Protein AF-A0A4Y7L4M3-F1 (afdb_monomer_lite)

Secondary structure (DSSP, 8-state):
-BHHHHHHS-GGG-SPTTS-EEEE-S-S--GGGGSTTEEEESSHHHH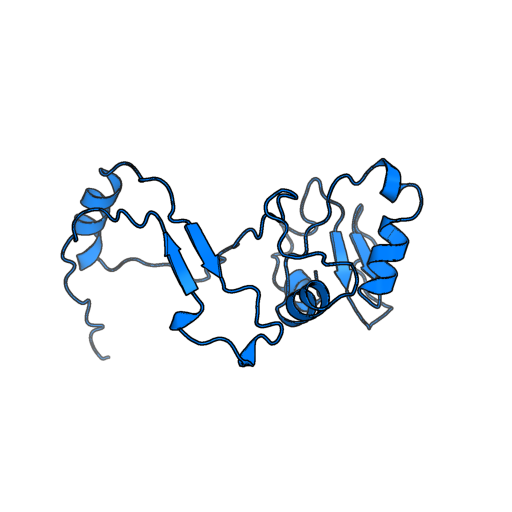HHHHHSTTHHHH-S-------HHHHHHHHTSTT--SS-TTTT---------SS----HHHHHHHHHHHTSPPPPPPEEEE-TT---GGG--GGGEEEES--PPPP---PPPPPPP-

InterPro domains:
  IPR001796 Dihydrofolate reductase domain [PF00186] (1-77)
  IPR001796 Dihydrofolate reductase domain [PS51330] (1-149)
  IPR001796 Dihydrofolate reductase domain [cd00209] (1-85)
  IPR023451 Thymidylate synthase/dCMP hydroxymethylase domain [PF00303] (95-159)
  IPR024072 Dihydrofolate reductase-like domain superfamily [G3DSA:3.40.430.10] (1-94)
  IPR024072 Dihydrofolate reductase-like domain superfamily [SSF53597] (1-87)
  IPR036926 Thymidylate synthase/dCMP hydroxymethylase superfamily [G3DSA:3.30.572.10] (95-163)
  IPR036926 Thymidylate synthase/dCMP hydroxymethylase superfamily [SSF55831] (95-159)
  IPR045097 Thymidylate synthase/dCMP hydroxymethylase [PTHR11548] (96-159)

Sequence (163 aa):
MDRKTWESIPTEYRPLPGRLNVVLTRSGSFDIATAENVISCSSMSSALELLAASPYCLSIEKFCVIGGGQVLRKALNAPGCDAILPNISFLVILSMLFGDAHVYKTHVRPLQKQFQKLPRPFPTLKISSEKKDIDSFVATDFKLMDYDPRRKIEMKMAVFPEH

Radius of gyration: 21.1 Å; chains: 1; bounding box: 59×42×47 Å

Organism: Papaver somniferum (NCBI:txid3469)

Structure (mmCIF, N/CA/C/O backbone):
data_AF-A0A4Y7L4M3-F1
#
_entry.id   AF-A0A4Y7L4M3-F1
#
loop_
_atom_site.group_PDB
_atom_site.id
_atom_site.type_symbol
_atom_site.label_atom_id
_atom_site.label_alt_id
_atom_site.label_comp_id
_atom_site.label_asym_id
_atom_site.label_entity_id
_atom_site.label_seq_id
_atom_site.pdbx_PDB_ins_code
_atom_site.Cartn_x
_atom_site.Cartn_y
_atom_site.Cartn_z
_atom_site.occupancy
_atom_site.B_iso_or_equiv
_atom_site.auth_seq_id
_atom_site.auth_comp_id
_atom_site.auth_asym_id
_atom_site.auth_atom_id
_atom_site.pdbx_PDB_model_num
ATOM 1 N N . MET A 1 1 ? 8.952 4.608 -9.891 1.00 83.94 1 MET A N 1
ATOM 2 C CA . MET A 1 1 ? 7.506 4.931 -9.968 1.00 83.94 1 MET A CA 1
ATOM 3 C C . MET A 1 1 ? 7.157 5.395 -11.376 1.00 83.94 1 MET A C 1
ATOM 5 O O . MET A 1 1 ? 8.080 5.776 -12.082 1.00 83.94 1 MET A O 1
ATOM 9 N N . ASP A 1 2 ? 5.897 5.368 -11.821 1.00 87.50 2 ASP A N 1
ATOM 10 C CA . ASP A 1 2 ? 5.524 6.042 -13.082 1.00 87.50 2 ASP A CA 1
ATOM 11 C C . ASP A 1 2 ? 5.333 7.558 -12.916 1.00 87.50 2 ASP A C 1
ATOM 13 O O . ASP A 1 2 ? 5.237 8.079 -11.804 1.00 87.50 2 ASP A O 1
ATOM 17 N N . ARG A 1 3 ? 5.278 8.261 -14.054 1.00 86.50 3 ARG A N 1
ATOM 18 C CA . ARG A 1 3 ? 5.000 9.701 -14.142 1.00 86.50 3 ARG A CA 1
ATOM 19 C C . ARG A 1 3 ? 3.737 10.119 -13.382 1.00 86.50 3 ARG A C 1
ATOM 21 O O . ARG A 1 3 ? 3.766 11.138 -12.706 1.00 86.50 3 ARG A O 1
ATOM 28 N N . LYS A 1 4 ? 2.641 9.359 -13.479 1.00 85.88 4 LYS A N 1
ATOM 29 C CA . LYS A 1 4 ? 1.364 9.735 -12.849 1.00 85.88 4 LYS A CA 1
ATOM 30 C C . LYS A 1 4 ? 1.473 9.669 -11.329 1.00 85.88 4 LYS A C 1
ATOM 32 O O . LYS A 1 4 ? 1.020 10.574 -10.640 1.00 85.88 4 LYS A O 1
ATOM 37 N N . THR A 1 5 ? 2.114 8.622 -10.812 1.00 85.69 5 THR A N 1
ATOM 38 C CA . THR A 1 5 ? 2.443 8.498 -9.393 1.00 85.69 5 THR A CA 1
ATOM 39 C C . THR A 1 5 ? 3.346 9.643 -8.951 1.00 85.69 5 THR A C 1
ATOM 41 O O . THR A 1 5 ? 3.057 10.266 -7.937 1.00 85.69 5 THR A O 1
ATOM 44 N N . TRP A 1 6 ? 4.375 9.990 -9.724 1.00 86.06 6 TRP A N 1
ATOM 45 C CA . TRP A 1 6 ? 5.219 11.148 -9.424 1.00 86.06 6 TRP A CA 1
ATOM 46 C C . TRP A 1 6 ? 4.426 12.463 -9.363 1.00 86.06 6 TRP A C 1
ATOM 48 O O . TRP A 1 6 ? 4.544 13.207 -8.396 1.00 86.06 6 TRP A O 1
ATOM 58 N N . GLU A 1 7 ? 3.591 12.744 -10.364 1.00 86.19 7 GLU A N 1
ATOM 59 C CA . GLU A 1 7 ? 2.781 13.968 -10.436 1.00 86.19 7 GLU A CA 1
ATOM 60 C C . GLU A 1 7 ? 1.723 14.047 -9.324 1.00 86.19 7 GLU A C 1
ATOM 62 O O . GLU A 1 7 ? 1.357 15.149 -8.922 1.00 86.19 7 GLU A O 1
ATOM 67 N N . SER A 1 8 ? 1.277 12.904 -8.788 1.00 83.75 8 SER A N 1
ATOM 68 C CA . SER A 1 8 ? 0.348 12.851 -7.650 1.00 83.75 8 SER A CA 1
ATOM 69 C C . SER A 1 8 ? 0.975 13.232 -6.304 1.00 83.75 8 SER A C 1
ATOM 71 O O . SER A 1 8 ? 0.246 13.538 -5.362 1.00 83.75 8 SER A O 1
ATOM 73 N N . ILE A 1 9 ? 2.309 13.226 -6.192 1.00 82.25 9 ILE A N 1
ATOM 74 C CA . ILE A 1 9 ? 3.004 13.640 -4.968 1.00 82.25 9 ILE A CA 1
ATOM 75 C C . ILE A 1 9 ? 3.008 15.181 -4.914 1.00 82.25 9 ILE A C 1
ATOM 77 O O . ILE A 1 9 ? 3.423 15.821 -5.890 1.00 82.25 9 ILE A O 1
ATOM 81 N N . PRO A 1 10 ? 2.593 15.816 -3.802 1.00 83.25 10 PRO A N 1
ATOM 82 C CA . PRO A 1 10 ? 2.674 17.270 -3.662 1.00 83.25 10 PRO A CA 1
ATOM 83 C C . PRO A 1 10 ? 4.102 17.783 -3.891 1.00 83.25 10 PRO A C 1
ATOM 85 O O . PRO A 1 10 ? 5.075 17.098 -3.576 1.00 83.25 10 PRO A O 1
ATOM 88 N N . THR A 1 11 ? 4.248 18.976 -4.467 1.00 84.00 11 THR A N 1
ATOM 89 C CA . THR A 1 11 ? 5.560 19.533 -4.854 1.00 84.00 11 THR A CA 1
ATOM 90 C C . THR A 1 11 ? 6.520 19.686 -3.675 1.00 84.00 11 THR A C 1
ATOM 92 O O . THR A 1 11 ? 7.713 19.486 -3.849 1.00 84.00 11 THR A O 1
ATOM 95 N N . GLU A 1 12 ? 6.009 19.962 -2.476 1.00 84.69 12 GLU A N 1
ATOM 96 C CA . GLU A 1 12 ? 6.784 20.058 -1.227 1.00 84.69 12 GLU A CA 1
ATOM 97 C C . GLU A 1 12 ? 7.388 18.726 -0.749 1.00 84.69 12 GLU A C 1
ATOM 99 O O . GLU A 1 12 ? 8.360 18.722 0.002 1.00 84.69 12 GLU A O 1
ATOM 104 N N . TYR A 1 13 ? 6.846 17.593 -1.208 1.00 81.62 13 TYR A N 1
ATOM 105 C CA . TYR A 1 13 ? 7.340 16.248 -0.894 1.00 81.62 13 TYR A CA 1
ATOM 106 C C . TYR A 1 13 ? 8.075 15.600 -2.075 1.00 81.62 13 TYR A C 1
ATOM 108 O O . TYR A 1 13 ? 8.371 14.400 -2.039 1.00 81.62 13 TYR A O 1
ATOM 116 N N . ARG A 1 14 ? 8.349 16.374 -3.134 1.00 85.31 14 ARG A N 1
ATOM 117 C CA . ARG A 1 14 ? 9.139 15.952 -4.292 1.00 85.31 14 ARG A CA 1
ATOM 118 C C . ARG A 1 14 ? 10.520 16.616 -4.272 1.00 85.31 14 ARG A C 1
ATOM 120 O O . ARG A 1 14 ? 10.585 17.837 -4.183 1.00 85.31 14 ARG A O 1
ATOM 127 N N . PRO A 1 15 ? 11.611 15.853 -4.464 1.00 88.81 15 PRO A N 1
ATOM 128 C CA . PRO A 1 15 ? 11.688 14.388 -4.479 1.00 88.81 15 PRO A CA 1
ATOM 129 C C . PRO A 1 15 ? 11.446 13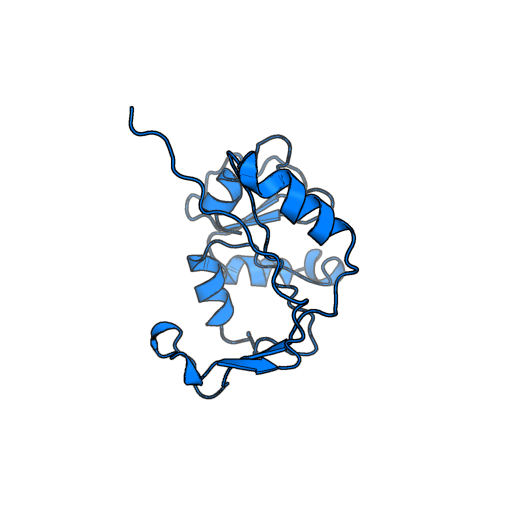.769 -3.097 1.00 88.81 15 PRO A C 1
ATOM 131 O O . PRO A 1 15 ? 11.527 14.446 -2.076 1.00 88.81 15 PRO A O 1
ATOM 134 N N . LEU A 1 16 ? 11.198 12.456 -3.051 1.00 82.75 16 LEU A N 1
ATOM 135 C CA . LEU A 1 16 ? 11.116 11.744 -1.779 1.00 82.75 16 LEU A CA 1
ATOM 136 C C . LEU A 1 16 ? 12.482 11.805 -1.067 1.00 82.75 16 LEU A C 1
ATOM 138 O O . LEU A 1 16 ? 13.451 11.272 -1.616 1.00 82.75 16 LEU A O 1
ATOM 142 N N . PRO A 1 17 ? 12.579 12.395 0.140 1.00 83.88 17 PRO A N 1
ATOM 143 C CA . PRO A 1 17 ? 13.865 12.647 0.783 1.00 83.88 17 PRO A CA 1
ATOM 144 C C . PRO A 1 17 ? 14.567 11.345 1.185 1.00 83.88 17 PRO A C 1
ATOM 146 O O . PRO A 1 17 ? 13.910 10.334 1.476 1.00 83.88 17 PRO A O 1
ATOM 149 N N . GLY A 1 18 ? 15.906 11.388 1.185 1.00 83.06 18 GLY A N 1
ATOM 150 C CA . GLY A 1 18 ? 16.789 10.284 1.585 1.00 83.06 18 GLY A CA 1
ATOM 151 C C . GLY A 1 18 ? 16.790 9.079 0.641 1.00 83.06 18 GLY A C 1
ATOM 152 O O . GLY A 1 18 ? 17.208 7.997 1.040 1.00 83.06 18 GLY A O 1
ATOM 153 N N . ARG A 1 19 ? 16.258 9.225 -0.580 1.00 85.38 19 ARG A N 1
ATOM 154 C CA . ARG A 1 19 ? 16.066 8.129 -1.538 1.00 85.38 19 ARG A CA 1
ATOM 155 C C . ARG A 1 19 ? 16.396 8.576 -2.957 1.00 85.38 19 ARG A C 1
ATOM 157 O O . ARG A 1 19 ? 16.134 9.717 -3.330 1.00 85.38 19 ARG A O 1
ATOM 164 N N . LEU A 1 20 ? 16.875 7.636 -3.770 1.00 86.75 20 LEU A N 1
ATOM 165 C CA . LEU A 1 20 ? 16.952 7.819 -5.215 1.00 86.75 20 LEU A CA 1
ATOM 166 C C . LEU A 1 20 ? 15.553 7.667 -5.828 1.00 86.75 20 LEU A C 1
ATOM 168 O O . LEU A 1 20 ? 14.894 6.636 -5.673 1.00 86.75 20 LEU A O 1
ATOM 172 N N . ASN A 1 21 ? 15.091 8.694 -6.530 1.00 88.62 21 ASN A N 1
ATOM 173 C CA . ASN A 1 21 ? 13.770 8.733 -7.141 1.00 88.62 21 ASN A CA 1
ATOM 174 C C . ASN A 1 21 ? 13.880 8.403 -8.631 1.00 88.62 21 ASN A C 1
ATOM 176 O O . ASN A 1 21 ? 14.256 9.247 -9.437 1.00 88.62 21 ASN A O 1
ATOM 180 N N . VAL A 1 22 ? 13.516 7.176 -9.010 1.00 88.56 22 VAL A N 1
ATOM 181 C CA . VAL A 1 22 ? 13.486 6.760 -10.421 1.00 88.56 22 VAL A CA 1
ATOM 182 C C . VAL A 1 22 ? 12.063 6.873 -10.972 1.00 88.56 22 VAL A C 1
ATOM 184 O O . VAL A 1 22 ? 11.141 6.198 -10.490 1.00 88.56 22 VAL A O 1
ATOM 187 N N . VAL A 1 23 ? 11.876 7.721 -11.984 1.00 89.69 23 VAL A N 1
ATOM 188 C CA . VAL A 1 23 ? 10.587 8.016 -12.623 1.00 89.69 23 VAL A CA 1
ATOM 189 C C . VAL A 1 23 ? 10.551 7.437 -14.036 1.00 89.69 23 VAL A C 1
ATOM 191 O O . VAL A 1 23 ? 11.360 7.779 -14.895 1.00 89.69 23 VAL A O 1
ATOM 194 N N . LEU A 1 24 ? 9.575 6.569 -14.297 1.00 88.38 24 LEU A N 1
ATOM 195 C CA . LEU A 1 24 ? 9.354 5.971 -15.608 1.00 88.38 24 LEU A CA 1
ATOM 196 C C . LEU A 1 24 ? 8.496 6.900 -16.475 1.00 88.38 24 LEU A C 1
ATOM 198 O O . LEU A 1 24 ? 7.323 7.141 -16.166 1.00 88.38 24 LEU A O 1
ATOM 202 N N . THR A 1 25 ? 9.063 7.401 -17.573 1.00 86.38 25 THR A N 1
ATOM 203 C CA . THR A 1 25 ? 8.397 8.308 -18.519 1.00 86.38 25 THR A CA 1
ATOM 204 C C . THR A 1 25 ? 8.861 8.062 -19.952 1.00 86.38 25 THR A C 1
ATOM 206 O O . THR A 1 25 ? 10.040 7.867 -20.212 1.00 86.38 25 THR A O 1
ATOM 209 N N . ARG A 1 26 ? 7.926 8.097 -20.909 1.00 77.75 26 ARG A N 1
ATOM 210 C CA . ARG A 1 26 ? 8.235 7.990 -22.348 1.00 77.75 26 ARG A CA 1
ATOM 211 C C . ARG A 1 26 ? 8.637 9.326 -22.974 1.00 77.75 26 ARG A C 1
ATOM 213 O O . ARG A 1 26 ? 9.252 9.340 -24.032 1.00 77.75 26 ARG A O 1
ATOM 220 N N . SER A 1 27 ? 8.272 10.437 -22.339 1.00 70.56 27 SER A N 1
ATOM 221 C CA . SER A 1 27 ? 8.670 11.777 -22.764 1.00 70.56 27 SE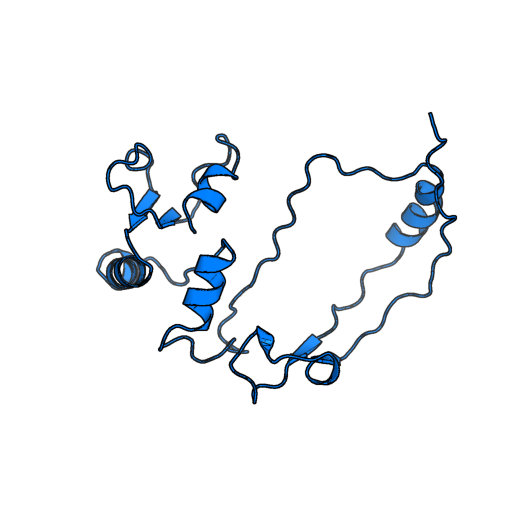R A CA 1
ATOM 222 C C . SER A 1 27 ? 10.088 12.027 -22.254 1.00 70.56 27 SER A C 1
ATOM 224 O O . SER A 1 27 ? 10.270 12.188 -21.049 1.00 70.56 27 SER A O 1
ATOM 226 N N . GLY A 1 28 ? 11.074 12.002 -23.157 1.00 56.12 28 GLY A N 1
ATOM 227 C CA . GLY A 1 28 ? 12.496 12.205 -22.839 1.00 56.12 28 GLY A CA 1
ATOM 228 C C . GLY A 1 28 ? 12.850 13.632 -22.403 1.00 56.12 28 GLY A C 1
ATOM 229 O O . GLY A 1 28 ? 13.920 13.855 -21.855 1.00 56.12 28 GLY A O 1
ATOM 230 N N . SER A 1 29 ? 11.942 14.588 -22.601 1.00 55.00 29 SER A N 1
ATOM 231 C CA . SER A 1 29 ? 12.042 15.955 -22.095 1.00 55.00 29 SER A CA 1
ATOM 232 C C . SER A 1 29 ? 11.132 16.101 -20.880 1.00 55.00 29 SER A C 1
ATOM 234 O O . SER A 1 29 ? 9.942 16.409 -21.001 1.00 55.00 29 SER A O 1
ATOM 236 N N . PHE A 1 30 ? 11.670 15.816 -19.704 1.00 55.12 30 PHE A N 1
ATOM 237 C CA . PHE A 1 30 ? 11.013 16.160 -18.457 1.00 55.12 30 PHE A CA 1
ATOM 238 C C . PHE A 1 30 ? 11.939 17.058 -17.656 1.00 55.12 30 PHE A C 1
ATOM 240 O O . PHE A 1 30 ? 13.027 16.630 -17.278 1.00 55.12 30 PHE A O 1
ATOM 247 N N . ASP A 1 31 ? 11.459 18.252 -17.317 1.00 54.19 31 ASP A N 1
ATOM 248 C CA . ASP A 1 31 ? 12.125 19.230 -16.440 1.00 54.19 31 ASP A CA 1
ATOM 249 C C . ASP A 1 31 ? 12.353 18.720 -14.997 1.00 54.19 31 ASP A C 1
ATOM 251 O O . ASP A 1 31 ? 12.698 19.481 -14.104 1.00 54.19 31 ASP A O 1
ATOM 255 N N . ILE A 1 32 ? 12.153 17.423 -14.741 1.00 54.88 32 ILE A N 1
ATOM 256 C CA . ILE A 1 32 ? 12.418 16.750 -13.464 1.00 54.88 32 ILE A CA 1
ATOM 257 C C . ILE A 1 32 ? 13.917 16.423 -13.296 1.00 54.88 32 ILE A C 1
ATOM 259 O O . ILE A 1 32 ? 14.372 16.212 -12.174 1.00 54.88 32 ILE A O 1
ATOM 263 N N . ALA A 1 33 ? 14.701 16.392 -14.382 1.00 52.09 33 ALA A N 1
ATOM 264 C CA . ALA A 1 33 ? 16.121 16.013 -14.357 1.00 52.09 33 ALA A CA 1
ATOM 265 C C . ALA A 1 33 ? 17.059 17.038 -13.677 1.00 52.09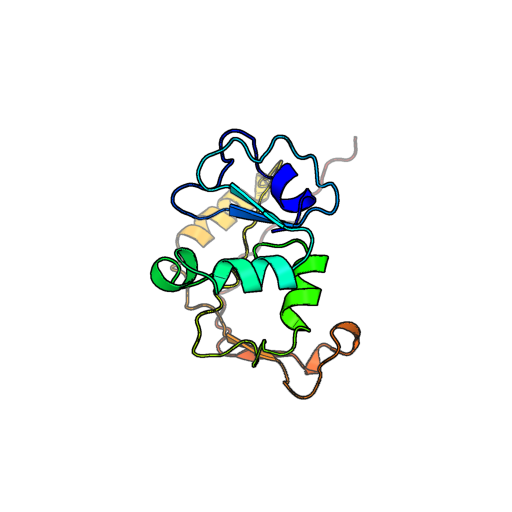 33 ALA A C 1
ATOM 267 O O . ALA A 1 33 ? 18.266 16.821 -13.630 1.00 52.09 33 ALA A O 1
ATOM 268 N N . THR A 1 34 ? 16.533 18.148 -13.156 1.00 52.41 34 THR A N 1
ATOM 269 C CA . THR A 1 34 ? 17.297 19.185 -12.440 1.00 52.41 34 THR A CA 1
ATOM 270 C C . THR A 1 34 ? 17.327 18.996 -10.924 1.00 52.41 34 THR A C 1
ATOM 272 O O . THR A 1 34 ? 18.114 19.660 -10.254 1.00 52.41 34 THR A O 1
ATOM 275 N N . ALA A 1 35 ? 16.506 18.100 -10.366 1.00 63.72 35 ALA A N 1
ATOM 276 C CA . ALA A 1 35 ? 16.512 17.816 -8.935 1.00 63.72 35 ALA A CA 1
ATOM 277 C C . ALA A 1 35 ? 17.555 16.743 -8.585 1.00 63.72 35 ALA A C 1
ATOM 279 O O . ALA A 1 35 ? 17.597 15.667 -9.186 1.00 63.72 35 ALA A O 1
ATOM 280 N N . GLU A 1 36 ? 18.374 17.026 -7.573 1.00 70.00 36 GLU A N 1
ATOM 281 C CA . GLU A 1 36 ? 19.331 16.071 -7.019 1.00 70.00 36 GLU A CA 1
ATOM 282 C C . GLU A 1 36 ? 18.594 14.787 -6.590 1.00 70.00 36 GLU A C 1
ATOM 284 O O . GLU A 1 36 ? 17.536 14.838 -5.959 1.00 70.00 36 GLU A O 1
ATOM 289 N N . ASN A 1 37 ? 19.139 13.622 -6.949 1.00 82.25 37 ASN A N 1
ATOM 290 C CA . ASN A 1 37 ? 18.552 12.299 -6.691 1.00 82.25 37 ASN A CA 1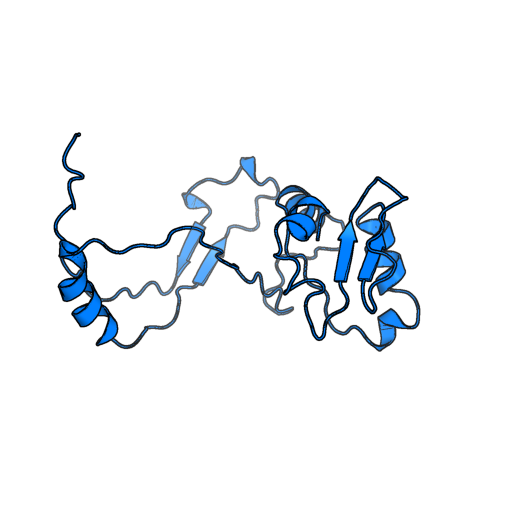
ATOM 291 C C . ASN A 1 37 ? 17.264 11.960 -7.463 1.00 82.25 37 ASN A C 1
ATOM 293 O O . ASN A 1 37 ? 16.507 11.090 -7.017 1.00 82.25 37 ASN A O 1
ATOM 297 N N . VAL A 1 38 ? 17.018 12.573 -8.627 1.00 87.81 38 VAL A N 1
ATOM 298 C CA . VAL A 1 38 ? 15.930 12.159 -9.527 1.00 87.81 38 VAL A CA 1
ATOM 299 C C . VAL A 1 38 ? 16.458 11.704 -10.882 1.00 87.81 38 VAL A C 1
ATOM 301 O O . VAL A 1 38 ? 17.209 12.409 -11.546 1.00 87.81 38 VAL A O 1
ATOM 304 N N . ILE A 1 39 ? 16.040 10.512 -11.307 1.00 87.25 39 ILE A N 1
ATOM 305 C CA . ILE A 1 39 ? 16.428 9.904 -12.583 1.00 87.25 39 ILE A CA 1
ATOM 306 C C . ILE A 1 39 ? 15.174 9.581 -13.378 1.00 87.25 39 ILE A C 1
ATOM 308 O O . ILE A 1 39 ? 14.215 9.017 -12.848 1.00 87.25 39 ILE A O 1
ATOM 312 N N . SER A 1 40 ? 15.193 9.903 -14.668 1.00 88.75 40 SER A N 1
ATOM 313 C CA . SER A 1 40 ? 14.140 9.500 -15.595 1.00 88.75 40 SER A CA 1
ATOM 314 C C . SER A 1 40 ? 14.588 8.303 -16.435 1.00 88.75 40 SER A C 1
ATOM 316 O O . SER A 1 40 ? 15.711 8.267 -16.932 1.00 88.75 40 SER A O 1
ATOM 318 N N . CYS A 1 41 ? 13.710 7.311 -16.592 1.00 87.75 41 CYS A N 1
ATOM 319 C CA . CYS A 1 41 ? 13.954 6.151 -17.452 1.00 87.75 41 CYS A CA 1
ATOM 320 C C . CYS A 1 41 ? 12.758 5.907 -18.374 1.00 87.75 41 CYS A C 1
ATOM 322 O O . CYS A 1 41 ? 11.601 6.069 -17.981 1.00 87.75 41 CYS A O 1
ATOM 324 N N . SER A 1 42 ? 13.022 5.455 -19.598 1.00 87.12 42 SER A N 1
ATOM 325 C CA . SER A 1 42 ? 11.976 5.180 -20.594 1.00 87.12 42 SER A CA 1
ATOM 326 C C . SER A 1 42 ? 11.232 3.864 -20.353 1.00 87.12 42 SER A C 1
ATOM 328 O O . SER A 1 42 ? 10.109 3.669 -20.831 1.00 87.12 42 SER A O 1
ATOM 330 N N . SER A 1 43 ? 11.842 2.951 -19.596 1.00 85.25 43 SER A N 1
ATOM 331 C CA . SER A 1 43 ? 11.319 1.617 -19.323 1.00 85.25 43 SER A CA 1
ATOM 332 C C . SER A 1 43 ? 11.835 1.060 -17.994 1.00 85.25 43 SER A C 1
ATOM 334 O O . SER A 1 43 ? 12.812 1.552 -17.434 1.00 85.25 43 SER A O 1
ATOM 336 N N . MET A 1 44 ? 11.170 0.009 -17.503 1.00 82.19 44 MET A N 1
ATOM 337 C CA . MET A 1 44 ? 11.599 -0.727 -16.309 1.00 82.19 44 MET A CA 1
ATOM 338 C C . MET A 1 44 ? 12.973 -1.378 -16.514 1.00 82.19 44 MET A C 1
ATOM 340 O O . MET A 1 44 ? 13.807 -1.314 -15.622 1.00 82.19 44 MET A O 1
ATOM 344 N N . SER A 1 45 ? 13.224 -1.957 -17.692 1.00 83.06 45 SER A N 1
ATOM 345 C CA . SER A 1 45 ? 14.504 -2.597 -18.017 1.00 83.06 45 SER A CA 1
ATOM 346 C C . SER A 1 45 ? 15.660 -1.601 -17.958 1.00 83.06 45 SER A C 1
ATOM 348 O O . SER A 1 45 ? 16.636 -1.848 -17.263 1.00 83.06 45 SER A O 1
ATOM 350 N N . SER A 1 46 ? 15.490 -0.425 -18.571 1.00 86.38 46 SER A N 1
ATOM 351 C CA . SER A 1 46 ? 16.484 0.656 -18.512 1.00 86.38 46 SER A CA 1
ATOM 352 C C . SER A 1 46 ? 16.747 1.133 -17.079 1.00 86.38 46 SER A C 1
ATOM 354 O O . SER A 1 46 ? 17.889 1.417 -16.730 1.00 86.38 46 SER A O 1
ATOM 356 N N . ALA A 1 47 ? 15.712 1.194 -16.234 1.00 84.81 47 ALA A N 1
ATOM 357 C CA . ALA A 1 47 ? 15.885 1.536 -14.826 1.00 84.81 47 ALA A CA 1
ATOM 358 C C . ALA A 1 47 ? 16.689 0.467 -14.071 1.00 84.81 47 ALA A C 1
ATOM 360 O O . ALA A 1 47 ? 17.579 0.809 -13.301 1.00 84.81 47 ALA A O 1
ATOM 361 N N . LEU A 1 48 ? 16.401 -0.818 -14.293 1.00 80.94 48 LEU A N 1
ATOM 362 C CA . LEU A 1 48 ? 17.119 -1.917 -13.644 1.00 80.94 48 LEU A CA 1
ATOM 363 C C . LEU A 1 48 ? 18.582 -1.993 -14.091 1.00 80.94 48 LEU A C 1
ATOM 365 O O . LEU A 1 48 ? 19.453 -2.162 -13.247 1.00 80.94 48 LEU A O 1
ATOM 369 N N . GLU A 1 49 ? 18.861 -1.812 -15.382 1.00 83.00 49 GLU A N 1
ATOM 370 C CA . GLU A 1 49 ? 20.230 -1.747 -15.910 1.00 83.00 49 GLU A CA 1
ATOM 371 C C . GLU A 1 49 ? 21.024 -0.595 -15.283 1.00 83.00 49 GLU A C 1
ATOM 373 O O . GLU A 1 49 ? 22.166 -0.785 -14.872 1.00 83.00 49 GLU A O 1
ATOM 378 N N . LEU A 1 50 ? 20.404 0.581 -15.136 1.00 82.88 50 LEU A N 1
ATOM 379 C CA . LEU A 1 50 ? 21.026 1.736 -14.489 1.00 82.88 50 LEU A CA 1
ATOM 380 C C . LEU A 1 50 ? 21.325 1.468 -13.010 1.00 82.88 50 LEU A C 1
ATOM 382 O O . LEU A 1 50 ? 22.402 1.810 -12.531 1.00 82.88 50 LEU A O 1
ATOM 386 N N . LEU A 1 51 ? 20.391 0.845 -12.289 1.00 81.69 51 LEU A N 1
ATOM 387 C CA . LEU A 1 51 ? 20.574 0.494 -10.878 1.00 81.69 51 LEU A CA 1
ATOM 388 C C . LEU A 1 51 ? 21.612 -0.626 -10.686 1.00 81.69 51 LEU A C 1
ATOM 390 O O . LEU A 1 51 ? 22.270 -0.674 -9.651 1.00 81.69 51 LEU A O 1
ATOM 394 N N . ALA A 1 52 ? 21.776 -1.502 -11.681 1.00 77.81 52 ALA A N 1
ATOM 395 C CA . ALA A 1 52 ? 22.803 -2.540 -11.706 1.00 77.81 52 ALA A CA 1
ATOM 396 C C . ALA A 1 52 ? 24.196 -2.006 -12.096 1.00 77.81 52 ALA A C 1
ATOM 398 O O . ALA A 1 52 ? 25.198 -2.688 -11.876 1.00 77.81 52 ALA A O 1
ATOM 399 N N . ALA A 1 53 ? 24.281 -0.794 -12.648 1.00 77.94 53 ALA A N 1
ATOM 400 C CA . ALA A 1 53 ? 25.536 -0.148 -13.007 1.00 77.94 53 ALA A CA 1
ATOM 401 C C . ALA A 1 53 ? 26.156 0.632 -11.831 1.00 77.94 53 ALA A C 1
ATOM 403 O O . ALA A 1 53 ? 25.485 1.054 -10.886 1.00 77.94 53 ALA A O 1
ATOM 404 N N . SER A 1 54 ? 27.470 0.853 -11.902 1.00 72.50 54 SER A N 1
ATOM 405 C CA . SER A 1 54 ? 28.184 1.740 -10.974 1.00 72.50 54 SER A CA 1
ATOM 406 C C . SER A 1 54 ? 27.759 3.202 -11.196 1.00 72.50 54 SER A C 1
ATOM 408 O O . SER A 1 54 ? 27.593 3.594 -12.355 1.00 72.50 54 SER A O 1
ATOM 410 N N . PRO A 1 55 ? 27.587 4.027 -10.139 1.00 77.50 55 PRO A N 1
ATOM 411 C CA . PRO A 1 55 ? 27.873 3.767 -8.716 1.00 77.50 55 PRO A CA 1
ATOM 412 C C . PRO A 1 55 ? 26.687 3.193 -7.917 1.00 77.50 55 PRO A C 1
ATOM 414 O O . PRO A 1 55 ? 26.795 2.961 -6.709 1.00 77.50 55 PRO A O 1
ATOM 417 N N . TYR A 1 56 ? 25.541 2.979 -8.562 1.00 79.12 56 TYR A N 1
ATOM 418 C CA . TYR A 1 56 ? 24.295 2.616 -7.889 1.00 79.12 56 TYR A CA 1
ATOM 419 C C . TYR A 1 56 ? 24.312 1.197 -7.330 1.00 79.12 56 TYR A C 1
ATOM 421 O O . TYR A 1 56 ? 23.862 0.990 -6.207 1.00 79.12 56 TYR A O 1
ATOM 429 N N . CYS A 1 57 ? 24.934 0.250 -8.029 1.00 72.50 57 CYS A N 1
ATOM 430 C CA . CYS A 1 57 ? 25.038 -1.130 -7.554 1.00 72.50 57 CYS A CA 1
ATOM 431 C C . CYS A 1 57 ? 25.791 -1.287 -6.220 1.00 72.50 57 CYS A C 1
ATOM 433 O O . CYS A 1 57 ? 25.589 -2.276 -5.523 1.00 72.50 57 CYS A O 1
ATOM 435 N N . LEU A 1 58 ? 26.637 -0.315 -5.852 1.00 71.94 58 LEU A N 1
ATOM 436 C CA . LEU A 1 58 ? 27.388 -0.306 -4.591 1.00 71.94 58 LEU A CA 1
ATOM 437 C C . LEU A 1 58 ? 26.689 0.483 -3.475 1.00 71.94 58 LEU A C 1
ATOM 439 O O . LEU A 1 58 ? 26.993 0.285 -2.303 1.00 71.94 58 LEU A O 1
ATOM 443 N N . SER A 1 59 ? 25.789 1.402 -3.832 1.00 74.56 59 SER A N 1
ATOM 444 C CA . SER A 1 59 ? 25.141 2.339 -2.901 1.00 74.56 59 SER A CA 1
ATOM 445 C C . SER A 1 59 ? 23.670 2.019 -2.635 1.00 74.56 59 SER A C 1
ATOM 447 O O . SER A 1 59 ? 23.105 2.497 -1.652 1.00 74.56 59 SER A O 1
ATOM 449 N N . ILE A 1 60 ? 23.041 1.205 -3.485 1.00 71.94 60 ILE A N 1
ATOM 450 C CA . ILE A 1 60 ? 21.627 0.849 -3.391 1.00 71.94 60 ILE A CA 1
ATOM 451 C C . ILE A 1 60 ? 21.501 -0.607 -2.959 1.00 71.94 60 ILE A C 1
ATOM 453 O O . ILE A 1 60 ? 21.648 -1.529 -3.753 1.00 71.94 60 ILE A O 1
ATOM 457 N N . GLU A 1 61 ? 21.159 -0.803 -1.690 1.00 67.31 61 GLU A N 1
ATOM 458 C CA . GLU A 1 61 ? 20.888 -2.129 -1.125 1.00 67.31 61 GLU A CA 1
ATOM 459 C C . GLU A 1 61 ? 19.524 -2.682 -1.575 1.00 67.31 61 GLU A C 1
ATOM 461 O O . GLU A 1 61 ? 19.356 -3.879 -1.805 1.00 67.31 61 GLU A O 1
ATOM 466 N N . LYS A 1 62 ? 18.521 -1.804 -1.702 1.00 70.38 62 LYS A N 1
ATOM 467 C CA . LYS A 1 62 ? 17.139 -2.177 -2.021 1.00 70.38 62 LYS A CA 1
ATOM 468 C C . LYS A 1 62 ? 16.463 -1.107 -2.873 1.00 70.38 62 LYS A C 1
ATOM 470 O O . LYS A 1 62 ? 16.584 0.085 -2.600 1.00 70.38 62 LYS A O 1
ATOM 475 N N . PHE A 1 63 ? 15.670 -1.545 -3.850 1.00 74.00 63 PHE A N 1
ATOM 476 C CA . PHE A 1 63 ? 14.759 -0.684 -4.603 1.00 74.00 63 PHE A CA 1
ATOM 477 C C . PHE A 1 63 ? 13.299 -1.084 -4.354 1.00 74.00 63 PHE A C 1
ATOM 479 O O . PHE A 1 63 ? 12.984 -2.254 -4.142 1.00 74.00 63 PHE A O 1
ATOM 486 N N . CYS A 1 64 ? 12.393 -0.105 -4.393 1.00 77.19 64 CYS A N 1
ATOM 487 C CA . CYS A 1 64 ? 10.963 -0.312 -4.162 1.00 77.19 64 CYS A CA 1
ATOM 488 C C . CYS A 1 64 ? 10.137 0.217 -5.339 1.00 77.19 64 CYS A C 1
ATOM 490 O O . CYS A 1 64 ? 10.322 1.349 -5.793 1.00 77.19 64 CYS A O 1
ATOM 492 N N . VAL A 1 65 ? 9.162 -0.574 -5.797 1.00 80.31 65 VAL A N 1
ATOM 493 C CA . VAL A 1 65 ? 8.173 -0.140 -6.793 1.00 80.31 65 VAL A CA 1
ATOM 494 C C . VAL A 1 65 ? 6.961 0.441 -6.065 1.00 80.31 65 VAL A C 1
ATOM 496 O O . VAL A 1 65 ? 6.115 -0.298 -5.578 1.00 80.31 65 VAL A O 1
ATOM 499 N N . ILE A 1 66 ? 6.858 1.771 -6.006 1.00 80.81 66 ILE A N 1
ATOM 500 C CA . ILE A 1 66 ? 5.763 2.472 -5.301 1.00 80.81 66 ILE A CA 1
ATOM 501 C C . ILE A 1 66 ? 4.551 2.802 -6.195 1.00 80.81 66 ILE A C 1
ATOM 503 O O . ILE A 1 66 ? 3.741 3.661 -5.862 1.00 80.81 66 ILE A O 1
ATOM 507 N N . GLY A 1 67 ? 4.435 2.133 -7.345 1.00 75.81 67 GLY A N 1
ATOM 508 C CA . GLY A 1 67 ? 3.333 2.304 -8.296 1.00 75.81 67 GLY A CA 1
ATOM 509 C C . GLY A 1 67 ? 3.718 2.965 -9.630 1.00 75.81 67 GLY A C 1
ATOM 510 O O . GLY A 1 67 ? 4.898 3.221 -9.898 1.00 75.81 67 GLY A O 1
ATOM 511 N N . GLY A 1 68 ? 2.741 3.223 -10.507 1.00 74.19 68 GLY A N 1
ATOM 512 C CA . GLY A 1 68 ? 1.314 2.896 -10.376 1.00 74.19 68 GLY A CA 1
ATOM 513 C C . GLY A 1 68 ? 0.979 1.440 -10.723 1.00 74.19 68 GLY A C 1
ATOM 514 O O . GLY A 1 68 ? 1.870 0.620 -10.945 1.00 74.19 68 GLY A O 1
ATOM 515 N N . GLY A 1 69 ? -0.314 1.101 -10.797 1.00 72.44 69 GLY A N 1
ATOM 516 C CA . GLY A 1 69 ? -0.781 -0.280 -11.020 1.00 72.44 69 GLY A CA 1
ATOM 517 C C . GLY A 1 69 ? -0.234 -0.940 -12.295 1.00 72.44 69 GLY A C 1
ATOM 518 O O . GLY A 1 69 ? 0.027 -2.140 -12.305 1.00 72.44 69 GLY A O 1
ATOM 519 N N . GLN A 1 70 ? 0.024 -0.161 -13.352 1.00 75.12 70 GLN A N 1
ATOM 520 C CA . GLN A 1 70 ? 0.669 -0.673 -14.568 1.00 75.12 70 GLN A CA 1
ATOM 521 C C . GLN A 1 70 ? 2.136 -1.057 -14.341 1.00 75.12 70 GLN A C 1
ATOM 523 O O . GLN A 1 70 ? 2.585 -2.083 -14.850 1.00 75.12 70 GLN A O 1
ATOM 528 N N . VAL A 1 71 ? 2.888 -0.248 -13.587 1.00 78.44 71 VAL A N 1
ATOM 529 C CA . VAL A 1 71 ? 4.293 -0.540 -13.257 1.00 78.44 71 VAL A CA 1
ATOM 530 C C . VAL A 1 71 ? 4.371 -1.721 -12.307 1.00 78.44 71 VAL A C 1
ATOM 532 O O . VAL A 1 71 ? 5.185 -2.610 -12.523 1.00 78.44 71 VAL A O 1
ATOM 535 N N . LEU A 1 72 ? 3.485 -1.768 -11.312 1.00 77.19 72 LEU A N 1
ATOM 536 C CA . LEU A 1 72 ? 3.400 -2.885 -10.380 1.00 77.19 72 LEU A CA 1
ATOM 537 C C . LEU A 1 72 ? 3.102 -4.198 -11.116 1.00 77.19 72 LEU A C 1
ATOM 539 O O . LEU A 1 72 ? 3.826 -5.169 -10.933 1.00 77.19 72 LEU A O 1
ATOM 543 N N . ARG A 1 73 ? 2.112 -4.209 -12.021 1.00 77.19 73 ARG A N 1
ATOM 544 C CA . ARG A 1 73 ? 1.796 -5.380 -12.858 1.00 77.19 73 ARG A CA 1
ATOM 545 C C . ARG A 1 73 ? 3.003 -5.840 -13.678 1.00 77.19 73 ARG A C 1
ATOM 547 O O . ARG A 1 73 ? 3.277 -7.030 -13.745 1.00 77.19 73 ARG A O 1
ATOM 554 N N . LYS A 1 74 ? 3.732 -4.909 -14.302 1.00 76.25 74 LYS A N 1
ATOM 555 C CA . LYS A 1 74 ? 4.941 -5.241 -15.073 1.00 76.25 74 LYS A CA 1
ATOM 556 C C . LYS A 1 74 ? 6.064 -5.782 -14.197 1.00 76.25 74 LYS A C 1
ATOM 558 O O . LYS A 1 74 ? 6.735 -6.711 -14.619 1.00 76.25 74 LYS A O 1
ATOM 563 N N . ALA A 1 75 ? 6.258 -5.212 -13.010 1.00 74.31 75 ALA A N 1
ATOM 564 C CA . ALA A 1 75 ? 7.270 -5.666 -12.064 1.00 74.31 75 ALA A CA 1
ATOM 565 C C . ALA A 1 75 ? 6.982 -7.092 -11.575 1.00 74.31 75 ALA A C 1
ATOM 567 O O . ALA A 1 75 ? 7.887 -7.917 -11.566 1.00 74.31 75 ALA A O 1
ATOM 568 N N . LEU A 1 76 ? 5.721 -7.396 -11.251 1.00 71.19 76 LEU A N 1
ATOM 569 C CA . LEU A 1 76 ? 5.292 -8.734 -10.827 1.00 71.19 76 LEU A CA 1
ATOM 570 C C . LEU A 1 76 ? 5.416 -9.787 -11.939 1.00 71.19 76 LEU A C 1
ATOM 572 O O . LEU A 1 76 ? 5.668 -10.950 -11.653 1.00 71.19 76 LEU A O 1
ATOM 576 N N . ASN A 1 77 ? 5.264 -9.381 -13.202 1.00 72.25 77 ASN A N 1
ATOM 577 C CA . ASN A 1 77 ? 5.367 -10.271 -14.363 1.00 72.25 77 ASN A CA 1
ATOM 578 C C . ASN A 1 77 ? 6.779 -10.330 -14.981 1.00 72.25 77 ASN A C 1
ATOM 580 O O . ASN A 1 77 ? 6.954 -10.952 -16.029 1.00 72.25 77 ASN A O 1
ATOM 584 N N . ALA A 1 78 ? 7.779 -9.655 -14.403 1.00 68.81 78 ALA A N 1
ATOM 585 C CA . ALA A 1 78 ? 9.125 -9.609 -14.968 1.00 68.81 78 ALA A CA 1
ATOM 586 C C . ALA A 1 78 ? 9.909 -10.908 -14.674 1.00 68.81 78 ALA A C 1
ATOM 588 O O . ALA A 1 78 ? 9.881 -11.390 -13.538 1.00 68.81 78 ALA A O 1
ATOM 589 N N . PRO A 1 79 ? 10.652 -11.466 -15.653 1.00 55.09 79 PRO A N 1
ATOM 590 C CA . PRO A 1 79 ? 11.567 -12.577 -15.403 1.00 55.09 79 PRO A CA 1
ATOM 591 C C . PRO A 1 79 ? 12.680 -12.103 -14.452 1.00 55.09 79 PRO A C 1
ATOM 593 O O . PRO A 1 79 ? 13.380 -11.141 -14.756 1.00 55.09 79 PRO A O 1
ATOM 596 N N . GLY A 1 80 ? 12.786 -12.727 -13.275 1.00 53.25 80 GLY A N 1
ATOM 597 C CA . GLY A 1 80 ? 13.626 -12.272 -12.154 1.00 53.25 80 GLY A CA 1
ATOM 598 C C . GLY A 1 80 ? 12.837 -11.745 -10.947 1.00 53.25 80 GLY A C 1
ATOM 599 O O . GLY A 1 80 ? 13.419 -11.488 -9.896 1.00 53.25 80 GLY A O 1
ATOM 600 N N . CYS A 1 81 ? 11.508 -11.619 -11.050 1.00 50.81 81 CYS A N 1
ATOM 601 C CA . CYS A 1 81 ? 10.638 -11.551 -9.877 1.00 50.81 81 CYS A CA 1
ATOM 602 C C . CYS A 1 81 ? 10.413 -12.983 -9.368 1.00 50.81 81 CYS A C 1
ATOM 604 O O . CYS A 1 81 ? 9.399 -13.615 -9.666 1.00 50.81 81 CYS A O 1
ATOM 606 N N . ASP A 1 82 ? 11.407 -13.527 -8.661 1.00 41.56 82 ASP A N 1
ATOM 607 C CA . ASP A 1 82 ? 11.361 -14.871 -8.077 1.00 41.56 82 ASP A CA 1
ATOM 608 C C . ASP A 1 82 ? 10.394 -14.902 -6.890 1.00 41.56 82 ASP A C 1
ATOM 610 O O . ASP A 1 82 ? 10.799 -15.012 -5.747 1.00 41.56 82 ASP A O 1
ATOM 614 N N . ALA A 1 83 ? 9.093 -14.792 -7.154 1.00 35.72 83 ALA A N 1
ATOM 615 C CA . ALA A 1 83 ? 8.034 -14.696 -6.156 1.00 35.72 83 ALA A CA 1
ATOM 616 C C . ALA A 1 83 ? 8.062 -13.415 -5.298 1.00 35.72 83 ALA A C 1
ATOM 618 O O . ALA A 1 83 ? 9.050 -12.692 -5.166 1.00 35.72 83 ALA A O 1
ATOM 619 N N . ILE A 1 84 ? 6.920 -13.152 -4.660 1.00 43.81 84 ILE A N 1
ATOM 620 C CA . ILE A 1 84 ? 6.847 -12.352 -3.437 1.00 43.81 84 ILE A CA 1
ATOM 621 C C . ILE A 1 84 ? 7.675 -13.130 -2.405 1.00 43.81 84 ILE A C 1
ATOM 623 O O . ILE A 1 84 ? 7.149 -13.994 -1.705 1.00 43.81 84 ILE A O 1
ATOM 627 N N . LEU A 1 85 ? 8.998 -12.948 -2.424 1.00 29.92 85 LEU A N 1
ATOM 628 C CA . LEU A 1 85 ? 9.912 -13.732 -1.603 1.00 29.92 85 LEU A CA 1
ATOM 629 C C . LEU A 1 85 ? 9.533 -13.530 -0.135 1.00 29.92 85 LEU A C 1
ATOM 631 O O . LEU A 1 85 ? 9.530 -12.393 0.331 1.00 29.92 85 LEU A O 1
ATOM 635 N N . PRO A 1 86 ? 9.279 -14.605 0.628 1.00 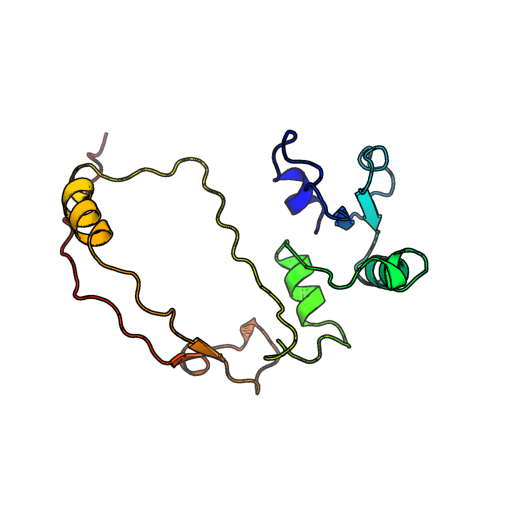31.39 86 PRO A N 1
ATOM 636 C CA . PRO A 1 86 ? 9.009 -14.488 2.055 1.00 31.39 86 PRO A CA 1
ATOM 637 C C . PRO A 1 86 ? 10.224 -13.979 2.850 1.00 31.39 86 PRO A C 1
ATOM 639 O O . PRO A 1 86 ? 10.068 -13.635 4.014 1.00 31.39 86 PRO A O 1
ATOM 642 N N . ASN A 1 87 ? 11.414 -13.898 2.231 1.00 27.08 87 ASN A N 1
ATOM 643 C CA . ASN A 1 87 ? 12.673 -13.532 2.893 1.00 27.08 87 ASN A CA 1
ATOM 644 C C . ASN A 1 87 ? 13.505 -12.441 2.190 1.00 27.08 87 ASN A C 1
ATOM 646 O O . ASN A 1 87 ? 14.539 -12.044 2.716 1.00 27.08 87 ASN A O 1
ATOM 650 N N . ILE A 1 88 ? 13.047 -11.883 1.065 1.00 30.52 88 ILE A N 1
ATOM 651 C CA . ILE A 1 88 ? 13.404 -10.504 0.710 1.00 30.52 88 ILE A CA 1
ATOM 652 C C . ILE A 1 88 ? 12.201 -9.708 1.158 1.00 30.52 88 ILE A C 1
ATOM 654 O O . ILE A 1 88 ? 11.112 -9.933 0.646 1.00 30.52 88 ILE A O 1
ATOM 658 N N . SER A 1 89 ? 12.358 -8.804 2.121 1.00 33.53 89 SER A N 1
ATOM 659 C CA . SER A 1 89 ? 11.265 -7.920 2.525 1.00 33.53 89 SER A CA 1
ATOM 660 C C . SER A 1 89 ? 10.947 -6.963 1.368 1.00 33.53 89 SER A C 1
ATOM 662 O O . SER A 1 89 ? 11.345 -5.798 1.378 1.00 33.53 89 SER A O 1
ATOM 664 N N . PHE A 1 90 ? 10.245 -7.453 0.344 1.00 35.00 90 PHE A N 1
ATOM 665 C CA . PHE A 1 90 ? 9.381 -6.656 -0.507 1.00 35.00 90 PHE A CA 1
ATOM 666 C C . PHE A 1 90 ? 8.330 -6.083 0.429 1.00 35.00 90 PHE A C 1
ATOM 668 O O . PHE A 1 90 ? 7.259 -6.642 0.651 1.00 35.00 90 PHE A O 1
ATOM 675 N N . LEU A 1 91 ? 8.699 -4.978 1.066 1.00 38.72 91 LEU A N 1
ATOM 676 C CA . LEU A 1 91 ? 7.789 -4.187 1.849 1.00 38.72 91 LEU A CA 1
ATOM 677 C C . LEU A 1 91 ? 6.895 -3.491 0.827 1.00 38.72 91 LEU A C 1
ATOM 679 O O . LEU A 1 91 ? 7.207 -2.409 0.332 1.00 38.72 91 LEU A O 1
ATOM 683 N N . VAL A 1 92 ? 5.807 -4.161 0.455 1.00 40.91 92 VAL A N 1
ATOM 684 C CA . VAL A 1 92 ? 4.683 -3.501 -0.197 1.00 40.91 92 VAL A CA 1
ATOM 685 C C . VAL A 1 92 ? 4.088 -2.585 0.864 1.00 40.91 92 VAL A C 1
ATOM 687 O O . VAL A 1 92 ? 3.240 -2.982 1.658 1.00 40.91 92 VAL A O 1
ATOM 690 N N . ILE A 1 93 ? 4.616 -1.365 0.942 1.00 42.19 93 ILE A N 1
ATOM 691 C CA . ILE A 1 93 ? 4.049 -0.322 1.787 1.00 42.19 93 ILE A CA 1
ATOM 692 C C . ILE A 1 93 ? 2.746 0.096 1.115 1.00 42.19 93 ILE A C 1
ATOM 694 O O . ILE A 1 93 ? 2.755 0.728 0.058 1.00 42.19 93 ILE A O 1
ATOM 698 N N . LEU A 1 94 ? 1.619 -0.267 1.723 1.00 43.34 94 LEU A N 1
ATOM 699 C CA . LEU A 1 94 ? 0.340 0.329 1.374 1.00 43.34 94 LEU A CA 1
ATOM 700 C C . LEU A 1 94 ? 0.321 1.763 1.916 1.00 43.34 94 LEU A C 1
ATOM 702 O O . LEU A 1 94 ? 0.026 1.993 3.086 1.00 43.34 94 LEU A O 1
ATOM 706 N N . SER A 1 95 ? 0.656 2.728 1.063 1.00 45.47 95 SER A N 1
ATOM 707 C CA . SER A 1 95 ? 0.525 4.152 1.377 1.00 45.47 95 SER A CA 1
ATOM 708 C C . SER A 1 95 ? -0.899 4.611 1.067 1.00 45.47 95 SER A C 1
ATOM 710 O O . SER A 1 95 ? -1.279 4.703 -0.099 1.00 45.47 95 SER A O 1
ATOM 712 N N . MET A 1 96 ? -1.697 4.895 2.098 1.00 46.38 96 MET A N 1
ATOM 713 C CA . MET A 1 96 ? -3.027 5.490 1.932 1.00 46.38 96 MET A CA 1
ATOM 714 C C . MET A 1 96 ? -2.914 7.018 1.998 1.00 46.38 96 MET A C 1
ATOM 716 O O . MET A 1 96 ? -2.548 7.568 3.034 1.00 46.38 96 MET A O 1
ATOM 720 N N . LEU A 1 97 ? -3.217 7.696 0.889 1.00 53.81 97 LEU A N 1
ATOM 721 C CA . LEU A 1 97 ? -3.341 9.154 0.808 1.00 53.81 97 LEU A CA 1
ATOM 722 C C . LEU A 1 97 ? -4.832 9.501 0.774 1.00 53.81 97 LEU A C 1
ATOM 724 O O . LEU A 1 97 ? -5.564 8.975 -0.063 1.00 53.81 97 LEU A O 1
ATOM 728 N N . PHE A 1 98 ? -5.280 10.372 1.674 1.00 60.38 98 PHE A N 1
ATOM 729 C CA . PHE A 1 98 ? -6.671 10.820 1.739 1.00 60.38 98 PHE A CA 1
ATOM 730 C C . PHE A 1 98 ? -6.754 12.310 1.397 1.00 60.38 98 PHE A C 1
ATOM 732 O O . PHE A 1 98 ? -5.904 13.080 1.834 1.00 60.38 98 PHE A O 1
ATOM 739 N N . GLY A 1 99 ? -7.769 12.703 0.620 1.00 62.69 99 GLY A N 1
ATOM 740 C CA . GLY A 1 99 ? -8.102 14.112 0.387 1.00 62.69 99 GLY A CA 1
ATOM 741 C C . GLY A 1 99 ? -8.917 14.675 1.551 1.00 62.69 99 GLY A C 1
ATOM 742 O O . GLY A 1 99 ? -8.386 15.385 2.397 1.00 62.69 99 GLY A O 1
ATOM 743 N N . ASP A 1 100 ? -10.195 14.297 1.623 1.00 65.75 100 ASP A N 1
ATOM 744 C CA . ASP A 1 100 ? -11.090 14.602 2.745 1.00 65.75 100 ASP A CA 1
ATOM 745 C C . ASP A 1 100 ? -11.394 13.314 3.527 1.00 65.75 100 ASP A C 1
ATOM 747 O O . ASP A 1 100 ? -12.144 12.447 3.070 1.00 65.75 100 ASP A O 1
ATOM 751 N N . ALA A 1 101 ? -10.762 13.170 4.694 1.00 75.88 101 ALA A N 1
ATOM 752 C CA . ALA A 1 101 ? -11.018 12.093 5.642 1.00 75.88 101 ALA A CA 1
ATOM 753 C C . ALA A 1 101 ? -11.769 12.647 6.856 1.00 75.88 101 ALA A C 1
ATOM 755 O O . ALA A 1 101 ? -11.203 13.369 7.677 1.00 75.88 101 ALA A O 1
ATOM 756 N N . HIS A 1 102 ? -13.033 12.260 7.004 1.00 83.56 102 HIS A N 1
ATOM 757 C CA . HIS A 1 102 ? -13.888 12.703 8.100 1.00 83.56 102 HIS A CA 1
ATOM 758 C C . HIS A 1 102 ? -14.539 11.528 8.835 1.00 83.56 102 HIS A C 1
ATOM 760 O O . HIS A 1 102 ? -14.631 10.404 8.345 1.00 83.56 102 HIS A O 1
ATOM 766 N N . VAL A 1 103 ? -15.001 11.806 10.054 1.00 85.44 103 VAL A N 1
ATOM 767 C CA . VAL A 1 103 ? -15.669 10.848 10.941 1.00 85.44 103 VAL A CA 1
ATOM 768 C C . VAL A 1 103 ? -17.044 11.395 11.305 1.00 85.44 103 VAL A C 1
ATOM 770 O O . VAL A 1 103 ? -17.166 12.542 11.740 1.00 85.44 103 VAL A O 1
ATOM 773 N N . TYR A 1 104 ? -18.089 10.573 11.192 1.00 87.12 104 TYR A N 1
ATOM 774 C CA . TYR A 1 104 ? -19.424 10.975 11.631 1.00 87.12 104 TYR A CA 1
ATOM 775 C C . TYR A 1 104 ? -19.471 11.195 13.140 1.00 87.12 104 TYR A C 1
ATOM 777 O O . TYR A 1 104 ? -18.943 10.406 13.926 1.00 87.12 104 TYR A O 1
ATOM 785 N N . LYS A 1 105 ? -20.213 12.219 13.574 1.00 86.56 105 LYS A N 1
ATOM 786 C CA . LYS A 1 105 ? -20.403 12.523 15.004 1.00 86.56 105 LYS A CA 1
ATOM 787 C C . LYS A 1 105 ? -20.942 11.322 15.793 1.00 86.56 105 LYS A C 1
ATOM 789 O O . LYS A 1 105 ? -20.559 11.114 16.943 1.00 86.56 105 LYS A O 1
ATOM 794 N N . THR A 1 106 ? -21.781 10.496 15.166 1.00 89.88 106 THR A N 1
ATOM 795 C CA . THR A 1 106 ? -22.332 9.261 15.747 1.00 89.88 106 THR A CA 1
ATOM 796 C C . THR A 1 106 ? -21.274 8.183 16.014 1.00 89.88 106 THR A C 1
ATOM 798 O O . THR A 1 106 ? -21.510 7.299 16.838 1.00 89.88 106 THR A O 1
ATOM 801 N N . HIS A 1 107 ? -20.106 8.251 15.365 1.00 91.50 107 HIS A N 1
ATOM 802 C CA . HIS A 1 107 ? -19.023 7.265 15.470 1.00 91.50 107 HIS A CA 1
ATOM 803 C C . HIS A 1 107 ? -17.898 7.685 16.420 1.00 91.50 107 HIS A C 1
ATOM 805 O O . HIS A 1 107 ? -17.126 6.828 16.843 1.00 91.50 107 HIS A O 1
ATOM 811 N N . VAL A 1 108 ? -17.840 8.953 16.844 1.00 90.75 108 VAL A N 1
ATOM 812 C CA . VAL A 1 108 ? -16.770 9.470 17.723 1.00 90.75 108 VAL A CA 1
ATOM 813 C C . VAL A 1 108 ? -16.659 8.673 19.027 1.00 90.75 108 VAL A C 1
ATOM 815 O O . VAL A 1 108 ? -15.583 8.184 19.363 1.00 90.75 108 VAL A O 1
ATOM 818 N N . ARG A 1 109 ? -17.770 8.481 19.755 1.00 92.38 109 ARG A N 1
ATOM 819 C CA . ARG A 1 109 ? -17.759 7.737 21.031 1.00 92.38 109 ARG A CA 1
ATOM 820 C C . ARG A 1 109 ? -17.380 6.253 20.847 1.00 92.38 109 ARG A C 1
ATOM 822 O O . ARG A 1 109 ? -16.537 5.771 21.603 1.00 92.38 109 ARG A O 1
ATOM 829 N N . PRO A 1 110 ? -17.958 5.503 19.884 1.00 92.44 110 PRO A N 1
ATOM 830 C CA . PRO A 1 110 ? -17.491 4.155 19.548 1.00 92.44 110 PRO A CA 1
ATOM 831 C C . PRO A 1 110 ? -15.995 4.068 19.217 1.00 92.44 110 PRO A C 1
ATOM 833 O O . PRO A 1 110 ? -15.318 3.173 19.720 1.00 92.44 110 PRO A O 1
ATOM 836 N N . LEU A 1 111 ? -15.467 5.010 18.430 1.00 92.25 111 LEU A N 1
ATOM 837 C CA . LEU A 1 111 ? -14.053 5.040 18.051 1.00 92.25 111 LEU A CA 1
ATOM 838 C C . LEU A 1 111 ? -13.143 5.341 19.244 1.00 92.25 111 LEU A C 1
ATOM 840 O O . LEU A 1 111 ? -12.127 4.675 19.406 1.00 92.25 111 LEU A O 1
ATOM 844 N N . GLN A 1 112 ? -13.528 6.245 20.150 1.00 93.25 112 GLN A N 1
ATOM 845 C CA . GLN A 1 112 ? -12.794 6.471 21.405 1.00 93.25 112 GLN A CA 1
ATOM 846 C C . GLN A 1 112 ? -12.655 5.182 22.229 1.00 93.25 112 GLN A C 1
ATOM 848 O O . GLN A 1 112 ? -11.575 4.890 22.740 1.00 93.25 112 GLN A O 1
ATOM 853 N N . LYS A 1 113 ? -13.709 4.354 22.296 1.00 92.56 113 LYS A N 1
ATOM 854 C CA . LYS A 1 113 ? -13.632 3.022 22.928 1.00 92.56 113 LYS A CA 1
ATOM 855 C C . LYS A 1 113 ? -12.720 2.061 22.161 1.00 92.56 113 LYS A C 1
ATOM 857 O O . LYS A 1 113 ? -12.122 1.176 22.767 1.00 92.56 113 LYS A O 1
ATOM 862 N N . GLN A 1 114 ? -12.633 2.191 20.838 1.00 92.38 114 GLN A N 1
ATOM 863 C CA . GLN A 1 114 ? -11.729 1.391 20.013 1.00 92.38 114 GLN A CA 1
ATOM 864 C C . GLN A 1 114 ? -10.264 1.774 20.248 1.00 92.38 114 GLN A C 1
ATOM 866 O O . GLN A 1 114 ? -9.441 0.874 20.383 1.00 92.38 114 GLN A O 1
ATOM 871 N N . PHE A 1 115 ? -9.954 3.067 20.385 1.00 91.94 115 PHE A N 1
ATOM 872 C CA . PHE A 1 115 ? -8.600 3.559 20.670 1.00 91.94 115 PHE A CA 1
ATOM 873 C C . PHE A 1 115 ? -8.053 3.101 22.027 1.00 91.94 115 PHE A C 1
ATOM 875 O O . PHE A 1 115 ? -6.845 2.993 22.197 1.00 91.94 115 PHE A O 1
ATOM 882 N N . GLN A 1 116 ? -8.927 2.765 22.980 1.00 93.44 116 GLN A N 1
ATOM 883 C CA . GLN A 1 116 ? -8.527 2.181 24.266 1.00 93.44 116 GLN A CA 1
ATOM 884 C C . GLN A 1 116 ? -8.099 0.704 24.159 1.00 93.44 116 GLN A C 1
ATOM 886 O O . GLN A 1 116 ? -7.598 0.135 25.129 1.00 93.44 116 GLN A O 1
ATOM 891 N N . LYS A 1 117 ? -8.310 0.045 23.011 1.00 90.44 117 LYS A N 1
ATOM 892 C CA . LYS A 1 117 ? -7.933 -1.359 22.805 1.00 90.44 117 LYS A CA 1
ATOM 893 C C . LYS A 1 117 ? -6.550 -1.436 22.164 1.00 90.44 117 LYS A C 1
ATOM 895 O O . LYS A 1 117 ? -6.342 -0.914 21.076 1.00 90.44 117 LYS A O 1
ATOM 900 N N . LEU A 1 118 ? -5.641 -2.188 22.786 1.00 89.19 118 LEU A N 1
ATOM 901 C CA . LEU A 1 118 ? -4.339 -2.482 22.184 1.00 89.19 118 LEU A CA 1
ATOM 902 C C . LEU A 1 118 ? -4.510 -3.226 20.843 1.00 89.19 118 LEU A C 1
ATOM 904 O O . LEU A 1 118 ? -5.288 -4.197 20.796 1.00 89.19 118 LEU A O 1
ATOM 908 N N . PRO A 1 119 ? -3.796 -2.818 19.779 1.00 88.44 119 PRO A N 1
ATOM 909 C CA . PRO A 1 119 ? -3.734 -3.577 18.539 1.00 88.44 119 PRO A CA 1
ATOM 910 C C . PRO A 1 119 ? -3.261 -5.009 18.802 1.00 88.44 119 PRO A C 1
ATOM 912 O O . PRO A 1 119 ? -2.383 -5.244 19.630 1.00 88.44 119 PRO A O 1
ATOM 915 N N . ARG A 1 120 ? -3.882 -5.971 18.120 1.00 90.44 120 ARG A N 1
ATOM 916 C CA . ARG A 1 120 ? -3.384 -7.349 18.050 1.00 90.44 120 ARG A CA 1
ATOM 917 C C . ARG A 1 120 ? -2.473 -7.485 16.829 1.00 90.44 120 ARG A C 1
ATOM 919 O O . ARG A 1 120 ? -2.561 -6.629 15.945 1.00 90.44 120 ARG A O 1
ATOM 926 N N . PRO A 1 121 ? -1.614 -8.517 16.773 1.00 88.88 121 PRO A N 1
ATOM 927 C CA . PRO A 1 121 ? -0.828 -8.796 15.579 1.00 88.88 121 PRO A CA 1
ATOM 928 C C . PRO A 1 121 ? -1.710 -8.830 14.329 1.00 88.88 121 PRO A C 1
ATOM 930 O O . PRO A 1 121 ? -2.861 -9.271 14.381 1.00 88.88 121 PRO A O 1
ATOM 933 N N . PHE A 1 122 ? -1.179 -8.327 13.217 1.00 86.19 122 PHE A N 1
ATOM 934 C CA . PHE A 1 122 ? -1.877 -8.412 11.941 1.00 86.19 122 PHE A CA 1
ATOM 935 C C . PHE A 1 122 ? -1.990 -9.875 11.489 1.00 86.19 122 PHE A C 1
ATOM 937 O O . PHE A 1 122 ? -1.073 -10.658 11.746 1.00 86.19 122 PHE A O 1
ATOM 944 N N . PRO A 1 123 ? -3.089 -10.246 10.809 1.00 88.75 123 PRO A N 1
ATOM 945 C CA . PRO A 1 123 ? -3.223 -11.574 10.229 1.00 88.75 123 PRO A CA 1
ATOM 946 C C . PRO A 1 123 ? -2.227 -11.776 9.082 1.00 88.75 123 PRO A C 1
ATOM 948 O O . PRO A 1 123 ? -1.778 -10.814 8.453 1.00 88.75 123 PRO A O 1
ATOM 951 N N . THR A 1 124 ? -1.962 -13.035 8.742 1.00 85.62 124 THR A N 1
ATOM 952 C CA . THR A 1 124 ? -1.158 -13.401 7.570 1.00 85.62 124 THR A CA 1
ATOM 953 C C . THR A 1 124 ? -2.072 -13.831 6.426 1.00 85.62 124 THR A C 1
ATOM 955 O O . THR A 1 124 ? -2.844 -14.777 6.564 1.00 85.62 124 THR A O 1
ATOM 958 N N . LEU A 1 125 ? -1.986 -13.169 5.270 1.00 86.75 125 LEU A N 1
ATOM 959 C CA . LEU A 1 125 ? -2.706 -13.587 4.065 1.00 86.75 125 LEU A CA 1
ATOM 960 C C . LEU A 1 125 ? -1.854 -14.580 3.267 1.00 86.75 125 LEU A C 1
ATOM 962 O O . LEU A 1 125 ? -0.813 -14.216 2.725 1.00 86.75 125 LEU A O 1
ATOM 966 N N . LYS A 1 126 ? -2.309 -15.829 3.164 1.00 84.06 126 LYS A N 1
ATOM 967 C CA . LYS A 1 126 ? -1.712 -16.848 2.299 1.00 84.06 126 LYS A CA 1
ATOM 968 C C . LYS A 1 126 ? -2.447 -16.881 0.963 1.00 84.06 126 LYS A C 1
ATOM 970 O O . LYS A 1 126 ? -3.668 -17.016 0.935 1.00 84.06 126 LYS A O 1
ATOM 975 N N . ILE A 1 127 ? -1.696 -16.785 -0.127 1.00 86.62 127 ILE A N 1
ATOM 976 C CA . ILE A 1 127 ? -2.212 -16.794 -1.500 1.00 86.62 127 ILE A CA 1
ATOM 977 C C . ILE A 1 127 ? -1.713 -18.067 -2.188 1.00 86.62 127 ILE A C 1
ATOM 979 O O . ILE A 1 127 ? -0.547 -18.433 -2.019 1.00 86.62 127 ILE A O 1
ATOM 983 N N . SER A 1 128 ? -2.579 -18.761 -2.929 1.00 82.44 128 SER A N 1
ATOM 984 C CA . SER A 1 128 ? -2.169 -19.918 -3.733 1.00 82.44 128 SER A CA 1
ATOM 985 C C . SER A 1 128 ? -1.151 -19.508 -4.804 1.00 82.44 128 SER A C 1
ATOM 987 O O . SER A 1 128 ? -1.393 -18.578 -5.569 1.00 82.44 128 SER A O 1
ATOM 989 N N . SER A 1 129 ? -0.018 -20.211 -4.875 1.00 77.81 129 SER A N 1
ATOM 990 C CA . SER A 1 129 ? 1.061 -19.944 -5.838 1.00 77.81 129 SER A CA 1
ATOM 991 C C . SER A 1 129 ? 0.872 -20.637 -7.191 1.00 77.81 129 SER A C 1
ATOM 993 O O . SER A 1 129 ? 1.723 -20.519 -8.068 1.00 77.81 129 SER A O 1
ATOM 995 N N . GLU A 1 130 ? -0.212 -21.394 -7.363 1.00 80.19 130 GLU A N 1
ATOM 996 C CA . GLU A 1 130 ? -0.489 -22.154 -8.590 1.00 80.19 130 GLU A CA 1
ATOM 997 C C . GLU A 1 130 ? -0.907 -21.247 -9.752 1.00 80.19 130 GLU A C 1
ATOM 999 O O . GLU A 1 130 ? -0.678 -21.564 -10.920 1.00 80.19 130 GLU A O 1
ATOM 1004 N N . LYS A 1 131 ? -1.493 -20.091 -9.434 1.00 81.88 131 LYS A N 1
ATOM 1005 C CA . LYS A 1 131 ? -1.994 -19.133 -10.414 1.00 81.88 131 LYS A CA 1
ATOM 1006 C C . LYS A 1 131 ? -0.984 -18.018 -10.635 1.00 81.88 131 LYS A C 1
ATOM 1008 O O . LYS A 1 131 ? -0.480 -17.421 -9.688 1.00 81.88 131 LYS A O 1
ATOM 1013 N N . LYS A 1 132 ? -0.709 -17.734 -11.909 1.00 78.38 132 LYS A N 1
ATOM 1014 C CA . LYS A 1 132 ? 0.208 -16.665 -12.339 1.00 78.38 132 LYS A CA 1
ATOM 1015 C C . LYS A 1 132 ? -0.507 -15.471 -12.970 1.00 78.38 132 LYS A C 1
ATOM 1017 O O . LYS A 1 132 ? 0.100 -14.417 -13.105 1.00 78.38 132 LYS A O 1
ATOM 1022 N N . ASP A 1 133 ? -1.775 -15.629 -13.347 1.00 79.38 133 ASP A N 1
ATOM 1023 C CA . ASP A 1 133 ? -2.579 -14.553 -13.918 1.00 79.38 133 ASP A CA 1
ATOM 1024 C C . ASP A 1 133 ? -3.468 -13.900 -12.854 1.00 79.38 133 ASP A C 1
ATOM 1026 O O . ASP A 1 133 ? -4.186 -14.585 -12.123 1.00 79.38 133 ASP A O 1
ATOM 1030 N N . ILE A 1 134 ? -3.432 -12.569 -12.781 1.00 81.75 134 ILE A N 1
ATOM 1031 C CA . ILE A 1 134 ? -4.137 -11.792 -11.756 1.00 81.75 134 ILE A CA 1
ATOM 1032 C C . ILE A 1 134 ? -5.660 -11.882 -11.899 1.00 81.75 134 ILE A C 1
ATOM 1034 O O . ILE A 1 134 ? -6.368 -11.875 -10.895 1.00 81.75 134 ILE A O 1
ATOM 1038 N N . ASP A 1 135 ? -6.159 -12.018 -13.127 1.00 87.88 135 ASP A N 1
ATOM 1039 C CA . ASP A 1 135 ? -7.595 -12.055 -13.410 1.00 87.88 135 ASP A CA 1
ATOM 1040 C C . ASP A 1 135 ? -8.189 -13.466 -13.191 1.00 87.88 135 ASP A C 1
ATOM 1042 O O . ASP A 1 135 ? -9.403 -13.655 -13.215 1.00 87.88 135 ASP A O 1
ATOM 1046 N N . SER A 1 136 ? -7.335 -14.459 -12.904 1.00 86.88 136 SER A N 1
ATOM 1047 C CA . SER A 1 136 ? -7.724 -15.854 -12.642 1.00 86.88 136 SER A CA 1
ATOM 1048 C C . SER A 1 136 ? -7.971 -16.183 -11.160 1.00 86.88 136 SER A C 1
ATOM 1050 O O . SER A 1 136 ? -8.425 -17.289 -10.830 1.00 86.88 136 SER A O 1
ATOM 1052 N N . PHE A 1 137 ? -7.648 -15.258 -10.250 1.00 88.62 137 PHE A N 1
ATOM 1053 C CA . PHE A 1 137 ? -7.817 -15.463 -8.812 1.00 88.62 137 PHE A CA 1
ATOM 1054 C C . PHE A 1 137 ? -9.292 -15.412 -8.396 1.00 88.62 137 PHE A C 1
ATOM 1056 O O . PHE A 1 137 ? -10.060 -14.553 -8.823 1.00 88.62 137 PHE A O 1
ATOM 1063 N N . VAL A 1 138 ? -9.674 -16.314 -7.496 1.00 92.31 138 VAL A N 1
ATOM 1064 C CA . VAL A 1 138 ? -10.994 -16.384 -6.859 1.00 92.31 138 VAL A CA 1
ATOM 1065 C C . VAL A 1 138 ? -10.843 -16.366 -5.338 1.00 92.31 138 VAL A C 1
ATOM 1067 O O . VAL A 1 138 ? -9.767 -16.625 -4.806 1.00 92.31 138 VAL A O 1
ATOM 1070 N N . ALA A 1 139 ? -11.928 -16.095 -4.608 1.00 91.88 139 ALA A N 1
ATOM 1071 C CA . ALA A 1 139 ? -11.894 -15.948 -3.148 1.00 91.88 139 ALA A CA 1
ATOM 1072 C C . ALA A 1 139 ? -11.265 -17.149 -2.410 1.00 91.88 139 ALA A C 1
ATOM 1074 O O . ALA A 1 139 ? -10.600 -16.964 -1.395 1.00 91.88 139 ALA A O 1
ATOM 1075 N N . THR A 1 140 ? -11.426 -18.369 -2.930 1.00 93.31 140 THR A N 1
ATOM 1076 C CA . THR A 1 140 ? -10.876 -19.595 -2.326 1.00 93.31 140 THR A CA 1
ATOM 1077 C C . THR A 1 140 ? -9.355 -19.712 -2.420 1.00 93.31 140 THR A C 1
ATOM 1079 O O . THR A 1 140 ? -8.768 -20.501 -1.681 1.00 93.31 140 THR A O 1
ATOM 1082 N N . ASP A 1 141 ? -8.709 -18.934 -3.293 1.00 90.25 141 ASP A N 1
ATOM 1083 C CA . ASP A 1 141 ? -7.246 -18.910 -3.425 1.00 90.25 141 ASP A CA 1
ATOM 1084 C C . ASP A 1 141 ? -6.567 -18.134 -2.287 1.00 90.25 141 ASP A C 1
ATOM 1086 O O . ASP A 1 141 ? -5.344 -18.186 -2.140 1.00 90.25 141 ASP A O 1
ATOM 1090 N N . PHE A 1 142 ? -7.354 -17.421 -1.480 1.00 90.62 142 PHE A N 1
ATOM 1091 C CA . PHE A 1 142 ? -6.895 -16.590 -0.379 1.00 90.62 142 PHE A CA 1
ATOM 1092 C C . PHE A 1 142 ? -7.293 -17.222 0.953 1.00 90.62 142 PHE A C 1
ATOM 1094 O O . PHE A 1 142 ? -8.464 -17.497 1.213 1.00 90.62 142 PHE A O 1
ATOM 1101 N N . LYS A 1 143 ? -6.317 -17.428 1.836 1.00 90.31 143 LYS A N 1
ATOM 1102 C CA . LYS A 1 143 ? -6.542 -17.898 3.206 1.00 90.31 143 LYS A CA 1
ATOM 1103 C C . LYS A 1 143 ? -5.986 -16.887 4.188 1.00 90.31 143 LYS A C 1
ATOM 1105 O O . LYS A 1 143 ? -4.787 -16.621 4.200 1.00 90.31 143 LYS A O 1
ATOM 1110 N N . LEU A 1 144 ? -6.865 -16.338 5.015 1.00 91.31 144 LEU A N 1
ATOM 1111 C CA . LEU A 1 144 ? -6.476 -15.444 6.093 1.00 91.31 144 LEU A CA 1
ATOM 1112 C C . LEU A 1 144 ? -6.154 -16.277 7.338 1.00 91.31 144 LEU A C 1
ATOM 1114 O O . LEU A 1 144 ? -7.038 -16.906 7.916 1.00 91.31 144 LEU A O 1
ATOM 1118 N N . MET A 1 145 ? -4.884 -16.300 7.717 1.00 88.38 145 MET A N 1
ATOM 1119 C CA . MET A 1 145 ? -4.367 -17.000 8.889 1.00 88.38 145 MET A CA 1
ATOM 1120 C C . MET A 1 145 ? -4.222 -16.020 10.055 1.00 88.38 145 MET A C 1
ATOM 1122 O O . MET A 1 145 ? -3.971 -14.833 9.843 1.00 88.38 145 MET A O 1
ATOM 1126 N N . ASP A 1 146 ? -4.382 -16.519 11.281 1.00 92.75 146 ASP A N 1
ATOM 1127 C CA . ASP A 1 146 ? -4.166 -15.755 12.521 1.00 92.75 146 ASP A CA 1
ATOM 1128 C C . ASP A 1 146 ? -5.026 -14.481 12.639 1.00 92.75 146 ASP A C 1
ATOM 1130 O O . ASP A 1 146 ? -4.640 -13.480 13.245 1.00 92.75 146 ASP A O 1
ATOM 1134 N N . TYR A 1 147 ? -6.230 -14.506 12.058 1.00 92.69 147 TYR A N 1
ATOM 1135 C CA . TYR A 1 147 ? -7.190 -13.413 12.182 1.00 92.69 147 TYR A CA 1
ATOM 1136 C C . TYR A 1 147 ? -7.895 -13.444 13.541 1.00 92.69 147 TYR A C 1
ATOM 1138 O O . TYR A 1 147 ? -8.900 -14.130 13.718 1.00 92.69 147 TYR A O 1
ATOM 1146 N N . ASP A 1 148 ? -7.378 -12.663 14.493 1.00 92.12 148 ASP A N 1
ATOM 1147 C CA . ASP A 1 148 ? -7.927 -12.531 15.850 1.00 92.12 148 ASP A CA 1
ATOM 1148 C C . ASP A 1 148 ? -8.500 -11.117 16.115 1.00 92.12 148 ASP A C 1
ATOM 1150 O O . ASP A 1 148 ? -7.928 -10.320 16.875 1.00 92.12 148 ASP A O 1
ATOM 1154 N N . PRO A 1 149 ? -9.636 -10.737 15.497 1.00 92.44 149 PRO A N 1
ATOM 1155 C CA . PRO A 1 149 ? -10.213 -9.407 15.663 1.00 92.44 149 PRO A CA 1
ATOM 1156 C C . PRO A 1 149 ? -10.744 -9.181 17.085 1.00 92.44 149 PRO A C 1
ATOM 1158 O O . PRO A 1 149 ? -11.230 -10.082 17.769 1.00 92.44 149 PRO A O 1
ATOM 1161 N N . ARG A 1 150 ? -10.715 -7.924 17.543 1.00 91.50 150 ARG A N 1
ATOM 1162 C CA . ARG A 1 150 ? -11.392 -7.535 18.791 1.00 91.50 150 ARG A CA 1
ATOM 1163 C C . ARG A 1 150 ? -12.911 -7.682 18.630 1.00 91.50 150 ARG A C 1
ATOM 1165 O O . ARG A 1 150 ? -13.448 -7.514 17.540 1.00 91.50 150 ARG A O 1
ATOM 1172 N N . ARG A 1 151 ? -13.621 -7.882 19.749 1.00 91.19 151 ARG A N 1
ATOM 1173 C CA . ARG A 1 151 ? -15.097 -7.879 19.767 1.00 91.19 151 ARG A CA 1
ATOM 1174 C C . ARG A 1 151 ? -15.660 -6.625 19.094 1.00 91.19 151 ARG A C 1
ATOM 1176 O O . ARG A 1 151 ? -15.178 -5.516 19.374 1.00 91.19 151 ARG A O 1
ATOM 1183 N N . LYS A 1 152 ? -16.699 -6.836 18.279 1.00 92.31 152 LYS A N 1
ATOM 1184 C CA . LYS A 1 152 ? -17.446 -5.803 17.554 1.00 92.31 152 LYS A CA 1
ATOM 1185 C C . LYS A 1 152 ? -17.861 -4.671 18.499 1.00 92.31 152 LYS A C 1
ATOM 1187 O O . LYS A 1 152 ? -18.304 -4.917 19.621 1.00 92.31 152 LYS A O 1
ATOM 1192 N N . ILE A 1 153 ? -17.696 -3.434 18.041 1.00 90.69 153 ILE A N 1
ATOM 1193 C CA . ILE A 1 153 ? -18.276 -2.242 18.664 1.00 90.69 153 ILE A CA 1
ATOM 1194 C C . ILE A 1 153 ? -19.380 -1.781 17.719 1.00 90.69 153 ILE A C 1
ATOM 1196 O O . ILE A 1 153 ? -19.101 -1.479 16.562 1.00 90.69 153 ILE A O 1
ATOM 1200 N N . GLU A 1 154 ? -20.623 -1.760 18.192 1.00 90.19 154 GLU A N 1
ATOM 1201 C CA . GLU A 1 154 ? -21.741 -1.287 17.376 1.00 90.19 154 GLU A CA 1
ATOM 1202 C C . GLU A 1 154 ? -21.604 0.212 17.087 1.00 90.19 154 GLU A C 1
ATOM 1204 O O . GLU A 1 154 ? -21.380 1.025 17.990 1.00 90.19 154 GLU A O 1
ATOM 1209 N N . MET A 1 155 ? -21.759 0.574 15.816 1.00 89.19 155 MET A N 1
ATOM 1210 C CA . MET A 1 155 ? -21.792 1.951 15.336 1.00 89.19 155 MET A CA 1
ATOM 1211 C C . MET A 1 155 ? -23.106 2.151 14.588 1.00 89.19 155 MET A C 1
ATOM 1213 O O . MET A 1 155 ? -23.450 1.361 13.713 1.00 89.19 155 MET A O 1
ATOM 1217 N N . LYS A 1 156 ? -23.865 3.194 14.938 1.00 86.44 156 LYS A N 1
ATOM 1218 C CA . LYS A 1 156 ? -25.109 3.505 14.223 1.00 86.44 156 LYS A CA 1
ATOM 1219 C C . LYS A 1 156 ? -24.776 3.943 12.800 1.00 86.44 156 LYS A C 1
ATOM 1221 O O . LYS A 1 156 ? -23.878 4.765 12.627 1.00 86.44 156 LYS A O 1
ATOM 1226 N N . MET A 1 157 ? -25.514 3.445 11.811 1.00 82.12 157 MET A N 1
ATOM 1227 C CA . MET A 1 157 ? -25.419 3.956 10.444 1.00 82.12 157 MET A CA 1
ATOM 1228 C C . MET A 1 157 ? -25.664 5.466 10.457 1.00 82.12 157 MET A C 1
ATOM 1230 O O . MET A 1 157 ? -26.648 5.934 11.032 1.00 82.12 157 MET A O 1
ATOM 1234 N N . ALA A 1 158 ? -24.727 6.227 9.897 1.00 77.06 158 ALA A N 1
ATOM 1235 C CA . ALA A 1 158 ? -24.924 7.649 9.690 1.00 77.06 158 ALA A CA 1
ATOM 1236 C C . ALA A 1 158 ? -25.731 7.818 8.406 1.00 77.06 158 ALA A C 1
ATOM 1238 O O . ALA A 1 158 ? -25.369 7.265 7.371 1.00 77.06 158 ALA A O 1
ATOM 1239 N N . VAL A 1 159 ? -26.841 8.538 8.497 1.00 74.62 159 VAL A N 1
ATOM 1240 C CA . VAL A 1 159 ? -27.648 8.908 7.337 1.00 74.62 159 VAL A CA 1
ATOM 1241 C C . VAL A 1 159 ? -27.229 10.326 6.984 1.00 74.62 159 VAL A C 1
ATOM 1243 O O . VAL A 1 159 ? -27.255 11.197 7.859 1.00 74.62 159 VAL A O 1
ATOM 1246 N N . PHE A 1 160 ? -26.790 10.557 5.748 1.00 62.00 160 PHE A N 1
ATOM 1247 C CA . PHE A 1 160 ? -26.702 11.926 5.255 1.00 62.00 160 PHE A CA 1
ATOM 1248 C C . PHE A 1 160 ? -28.134 12.456 5.160 1.00 62.00 160 PHE A C 1
ATOM 1250 O O . PHE A 1 160 ? -28.963 11.786 4.544 1.00 62.00 160 PHE A O 1
ATOM 1257 N N . PRO A 1 161 ? -28.465 13.589 5.797 1.00 56.44 161 PRO A N 1
ATOM 1258 C CA . PRO A 1 161 ? -29.738 14.225 5.518 1.00 56.44 161 PRO A CA 1
ATOM 1259 C C . PRO A 1 161 ? -29.738 14.610 4.036 1.00 56.44 161 PRO A C 1
ATOM 1261 O O . PRO A 1 161 ? -28.815 15.287 3.582 1.00 56.44 161 PRO A O 1
ATOM 1264 N N . GLU A 1 162 ? -30.722 14.110 3.287 1.00 51.12 162 GLU A N 1
ATOM 1265 C CA . GLU A 1 162 ? -30.977 14.556 1.917 1.00 51.12 162 GLU A CA 1
ATOM 1266 C C . GLU A 1 162 ? -31.189 16.078 1.937 1.00 51.12 162 GLU A C 1
ATOM 1268 O O . GLU A 1 162 ? -31.850 16.604 2.839 1.00 51.12 162 GLU A O 1
ATOM 1273 N N . HIS A 1 163 ? -30.540 16.772 1.001 1.00 41.38 163 HIS A N 1
ATOM 1274 C CA . HIS A 1 163 ? -30.711 18.207 0.777 1.00 41.38 163 HIS A CA 1
ATOM 1275 C C . HIS A 1 163 ? -32.033 18.497 0.073 1.00 41.38 163 HIS A C 1
ATOM 1277 O O . HIS A 1 163 ? -32.364 17.741 -0.868 1.00 41.38 163 HIS A O 1
#

Foldseek 3Di:
DEPVVQVPDPPVCPPPPPAQAEYADCPPDDPSVPDPRYHYDPDPVRVVVVCCDPPNVVVPPDDADQDDPVVVLCCLVDDVCPDPDPPPPNPNPPDDDDDDDDDDPQCPVLVVVVVPDDDDDAWDKQAAPPDSDPVPDDPVRIDTHPDDDDDDRDGDDDDDPDD

pLDDT: mean 76.41, std 16.58, range [27.08, 93.44]